Protein AF-A0A7S2IYG1-F1 (afdb_monomer_lite)

Radius of gyration: 15.9 Å; chains: 1; bounding box: 40×25×45 Å

Organism: NCBI:txid327968

Foldseek 3Di:
DVLCCCQPPVLVVLLVQQVVCVVVPNPDGAQAEDALLSVCCQQCVPDDPDQDPQPVVPPPVDDRDDHHDPVSVVSSLVCLLVRSYHYDQFRDPDDVVPDDPVRRVVRNVSVVVSCVSNVNDD

Secondary structure (DSSP, 8-state):
-HHHHIIIIIHHHHHHHHHHHHHTT-SS---EEE-HHHHHHHHT-S-TTS--S---TT-TTSPPP-PPPHHHHHHHHHHHHHTSEEE-SSSSS--GGGS-HHHHHHHHHHHHHHHHHTT---

Sequence (122 aa):
GVDNTYTHRYYPLAAATAEGMRLNGSSEPLKWTTHPWLMERYLHCPCPGTPCLATSLGNTFEDPLRCPSAEEIANFTAAAKRGDIVWNAAPFNIQPENMATELFLAGFDLAREMDKRFDRNQ

Structure (mmCIF, N/CA/C/O backbone):
data_AF-A0A7S2IYG1-F1
#
_entry.id   AF-A0A7S2IYG1-F1
#
loop_
_atom_site.group_PDB
_atom_site.id
_atom_site.type_symbol
_atom_site.label_atom_id
_atom_site.label_alt_id
_atom_site.label_comp_id
_atom_site.label_asym_id
_atom_site.label_entity_id
_atom_site.label_seq_id
_atom_site.pdbx_PDB_ins_code
_atom_site.Cartn_x
_atom_site.Cartn_y
_atom_site.Cartn_z
_atom_site.occupancy
_atom_site.B_iso_or_equiv
_atom_site.auth_seq_id
_atom_site.auth_comp_id
_atom_site.auth_asym_id
_atom_site.auth_atom_id
_atom_site.pdbx_PDB_model_num
ATOM 1 N N . GLY A 1 1 ? 14.238 8.171 -3.409 1.00 77.56 1 GLY A N 1
ATOM 2 C CA . GLY A 1 1 ? 13.157 7.939 -4.380 1.00 77.56 1 GLY A CA 1
ATOM 3 C C . GLY A 1 1 ? 11.783 7.853 -3.746 1.00 77.56 1 GLY A C 1
ATOM 4 O O . GLY A 1 1 ? 11.647 7.838 -2.521 1.00 77.56 1 GLY A O 1
ATOM 5 N N . VAL A 1 2 ? 10.765 7.786 -4.604 1.00 85.00 2 VAL A N 1
ATOM 6 C CA . VAL A 1 2 ? 9.342 7.696 -4.234 1.00 85.00 2 VAL A CA 1
ATOM 7 C C . VAL A 1 2 ? 9.067 6.493 -3.322 1.00 85.00 2 VAL A C 1
ATOM 9 O O . VAL A 1 2 ? 8.416 6.652 -2.292 1.00 85.00 2 VAL A O 1
ATOM 12 N N . ASP A 1 3 ? 9.651 5.329 -3.620 1.00 87.38 3 ASP A N 1
ATOM 13 C CA . ASP A 1 3 ? 9.450 4.098 -2.840 1.00 87.38 3 ASP A CA 1
ATOM 14 C C . ASP A 1 3 ? 9.827 4.254 -1.366 1.00 87.38 3 ASP A C 1
ATOM 16 O O . ASP A 1 3 ? 9.016 3.976 -0.490 1.00 87.38 3 ASP A O 1
ATOM 20 N N . ASN A 1 4 ? 11.030 4.773 -1.085 1.00 89.06 4 ASN A N 1
ATOM 21 C CA . ASN A 1 4 ? 11.507 4.980 0.286 1.00 89.06 4 ASN A CA 1
ATOM 22 C C . ASN A 1 4 ? 10.560 5.889 1.080 1.00 89.06 4 ASN A C 1
ATOM 24 O O . ASN A 1 4 ? 10.384 5.700 2.282 1.00 89.06 4 ASN A O 1
ATOM 28 N N . THR A 1 5 ? 9.938 6.867 0.414 1.00 92.81 5 THR A N 1
ATOM 29 C CA . THR A 1 5 ? 8.997 7.785 1.066 1.00 92.81 5 THR A CA 1
ATOM 30 C C . THR A 1 5 ? 7.714 7.056 1.459 1.00 92.81 5 THR A C 1
ATOM 32 O O . THR A 1 5 ? 7.235 7.213 2.580 1.00 92.81 5 THR A O 1
ATOM 35 N N . TYR A 1 6 ? 7.170 6.212 0.584 1.00 94.19 6 TYR A N 1
ATOM 36 C CA . TYR A 1 6 ? 6.003 5.408 0.939 1.00 94.19 6 TYR A CA 1
ATOM 37 C C . TYR A 1 6 ? 6.315 4.400 2.045 1.00 94.19 6 TYR A C 1
ATOM 39 O O . TYR A 1 6 ? 5.609 4.379 3.054 1.00 94.19 6 TYR A O 1
ATOM 47 N N . THR A 1 7 ? 7.406 3.646 1.889 1.00 92.50 7 THR A N 1
ATOM 48 C CA . THR A 1 7 ? 7.853 2.611 2.828 1.00 92.50 7 THR A CA 1
ATOM 49 C C . THR A 1 7 ? 8.067 3.167 4.232 1.00 92.50 7 THR A C 1
ATOM 51 O O . THR A 1 7 ? 7.482 2.653 5.180 1.00 92.50 7 THR A O 1
ATOM 54 N N . HIS A 1 8 ? 8.871 4.226 4.367 1.00 94.44 8 HIS A N 1
ATOM 55 C CA . HIS A 1 8 ? 9.369 4.671 5.673 1.00 94.44 8 HIS A CA 1
ATOM 56 C C . HIS A 1 8 ? 8.635 5.878 6.252 1.00 94.44 8 HIS A C 1
ATOM 58 O O . HIS A 1 8 ? 8.847 6.227 7.412 1.00 94.44 8 HIS A O 1
ATOM 64 N N . ARG A 1 9 ? 7.796 6.558 5.462 1.00 96.44 9 ARG A N 1
ATOM 65 C CA . ARG A 1 9 ? 7.073 7.747 5.926 1.00 96.44 9 ARG A CA 1
ATOM 66 C C . ARG A 1 9 ? 5.570 7.581 5.824 1.00 96.44 9 ARG A C 1
ATOM 68 O O . ARG A 1 9 ? 4.896 7.726 6.837 1.00 96.44 9 ARG A O 1
ATOM 75 N N . TYR A 1 10 ? 5.028 7.307 4.641 1.00 97.81 10 TYR A N 1
ATOM 76 C CA . TYR A 1 10 ? 3.575 7.375 4.460 1.00 97.81 10 TYR A CA 1
ATOM 77 C C . TYR A 1 10 ? 2.828 6.185 5.056 1.00 97.81 10 TYR A C 1
ATOM 79 O O . TYR A 1 10 ? 1.836 6.411 5.745 1.00 97.81 10 TYR A O 1
ATOM 87 N N . TYR A 1 11 ? 3.309 4.951 4.882 1.00 97.75 11 TYR A N 1
ATOM 88 C CA . TYR A 1 11 ? 2.660 3.795 5.504 1.00 97.75 11 TYR A CA 1
ATOM 89 C C . TYR A 1 11 ? 2.661 3.857 7.042 1.00 97.75 11 TYR A C 1
ATOM 91 O O . TYR A 1 11 ? 1.581 3.714 7.626 1.00 97.75 11 TYR A O 1
ATOM 99 N N . PRO A 1 12 ? 3.792 4.149 7.724 1.00 98.06 12 PRO A N 1
ATOM 100 C CA . PRO A 1 12 ? 3.782 4.306 9.177 1.00 98.06 12 PRO A CA 1
ATOM 101 C C . PRO A 1 12 ? 2.895 5.465 9.637 1.00 98.06 12 PRO A C 1
ATOM 103 O O . PRO A 1 12 ? 2.135 5.320 10.592 1.00 98.06 12 PRO A O 1
ATOM 106 N N . LEU A 1 13 ? 2.946 6.606 8.938 1.00 98.38 13 LEU A N 1
ATOM 107 C CA . LEU A 1 13 ? 2.154 7.781 9.297 1.00 98.38 13 LEU A CA 1
ATOM 108 C C . LEU A 1 13 ? 0.651 7.526 9.162 1.00 98.38 13 LEU A C 1
ATOM 110 O O . LEU A 1 13 ? -0.108 7.947 10.031 1.00 98.38 13 LEU A O 1
ATOM 114 N N . ALA A 1 14 ? 0.214 6.833 8.110 1.00 98.38 14 ALA A N 1
ATOM 115 C CA . ALA A 1 14 ? -1.189 6.476 7.923 1.00 98.38 14 ALA A CA 1
ATOM 116 C C . ALA A 1 14 ? -1.691 5.581 9.066 1.00 98.38 14 ALA A C 1
ATOM 118 O O . ALA A 1 14 ? -2.707 5.892 9.689 1.00 98.38 14 ALA A O 1
ATOM 119 N N . ALA A 1 15 ? -0.936 4.528 9.398 1.00 98.06 15 ALA A N 1
ATOM 120 C CA . ALA A 1 15 ? -1.270 3.622 10.494 1.00 98.06 15 ALA A CA 1
ATOM 121 C C . ALA A 1 15 ? -1.315 4.343 11.854 1.00 98.06 15 ALA A C 1
ATOM 123 O O . ALA A 1 15 ? -2.279 4.187 12.603 1.00 98.06 15 ALA A O 1
ATOM 124 N N . ALA A 1 16 ? -0.308 5.171 12.153 1.00 98.19 16 ALA A N 1
ATOM 125 C CA . ALA A 1 16 ? -0.237 5.934 13.398 1.00 98.19 16 ALA A CA 1
ATOM 126 C C . ALA A 1 16 ? -1.358 6.978 13.506 1.00 98.19 16 ALA A C 1
ATOM 128 O O . ALA A 1 16 ? -1.905 7.191 14.585 1.00 98.19 16 ALA A O 1
ATOM 129 N N . THR A 1 17 ? -1.726 7.612 12.390 1.00 98.44 17 THR A N 1
ATOM 130 C CA . THR A 1 17 ? -2.811 8.601 12.352 1.00 98.44 17 THR A CA 1
ATOM 131 C C . THR A 1 17 ? -4.161 7.938 12.607 1.00 98.44 17 THR A C 1
ATOM 133 O O . THR A 1 17 ? -4.931 8.428 13.431 1.00 98.44 17 THR A O 1
ATOM 136 N N . ALA A 1 18 ? -4.437 6.804 11.954 1.00 98.19 18 ALA A N 1
ATOM 137 C CA . ALA A 1 18 ? -5.650 6.031 12.206 1.00 98.19 18 ALA A CA 1
ATOM 138 C C . ALA A 1 18 ? -5.736 5.590 13.677 1.00 98.19 18 ALA A C 1
ATOM 140 O O . ALA A 1 18 ? -6.776 5.746 14.316 1.00 98.19 18 ALA A O 1
ATOM 141 N N . GLU A 1 19 ? -4.626 5.123 14.251 1.00 97.38 19 GLU A N 1
ATOM 142 C CA . GLU A 1 19 ? -4.582 4.735 15.660 1.00 97.38 19 GLU A CA 1
ATOM 143 C C . GLU A 1 19 ? -4.790 5.917 16.613 1.00 97.38 19 GLU A C 1
ATOM 145 O O . GLU A 1 19 ? -5.616 5.842 17.520 1.00 97.38 19 GLU A O 1
ATOM 150 N N . GLY A 1 20 ? -4.126 7.047 16.369 1.00 98.06 20 GLY A N 1
ATOM 151 C CA . GLY A 1 20 ? -4.330 8.264 17.153 1.00 98.06 20 GLY A CA 1
ATOM 152 C C . GLY A 1 20 ? -5.786 8.739 17.124 1.00 98.06 20 GLY A C 1
ATOM 153 O O . GLY A 1 20 ? -6.325 9.146 18.151 1.00 98.06 20 GLY A O 1
ATOM 154 N N . MET A 1 21 ? -6.461 8.628 15.976 1.00 98.12 21 MET A N 1
ATOM 155 C CA . MET A 1 21 ? -7.888 8.946 15.869 1.00 98.12 21 MET A CA 1
ATOM 156 C C . MET A 1 21 ? -8.761 8.001 16.703 1.00 98.12 21 MET A C 1
ATOM 158 O O . MET A 1 21 ? -9.688 8.481 17.355 1.00 98.12 21 MET A O 1
ATOM 162 N N . ARG A 1 22 ? -8.462 6.693 16.736 1.00 95.88 22 ARG A N 1
ATOM 163 C CA . ARG A 1 22 ? -9.177 5.740 17.609 1.00 95.88 22 ARG A CA 1
ATOM 164 C C . ARG A 1 22 ? -9.002 6.068 19.081 1.00 95.88 22 ARG A C 1
ATOM 166 O O . ARG A 1 22 ? -9.985 6.104 19.813 1.00 95.88 22 ARG A O 1
ATOM 173 N N . LEU A 1 23 ? -7.762 6.308 19.505 1.00 96.94 23 LEU A N 1
ATOM 174 C CA . LEU A 1 23 ? -7.440 6.606 20.901 1.00 96.94 23 LEU A CA 1
ATOM 175 C C . LEU A 1 23 ? -8.102 7.907 21.373 1.00 96.94 23 LEU A C 1
ATOM 177 O O . LEU A 1 23 ? -8.478 8.018 22.535 1.00 96.94 23 LEU A O 1
ATOM 181 N N . ASN A 1 24 ? -8.325 8.849 20.455 1.00 97.38 24 ASN A N 1
ATOM 182 C CA . ASN A 1 24 ? -9.060 10.087 20.710 1.00 97.38 24 ASN A CA 1
ATOM 183 C C . ASN A 1 24 ? -10.592 9.939 20.592 1.00 97.38 24 ASN A C 1
ATOM 185 O O . ASN A 1 24 ? -11.307 10.939 20.632 1.00 97.38 24 ASN A O 1
ATOM 189 N N . GLY A 1 25 ? -11.108 8.715 20.445 1.00 96.31 25 GLY A N 1
ATOM 190 C CA . GLY A 1 25 ? -12.542 8.426 20.435 1.00 96.31 25 GLY A CA 1
ATOM 191 C C . GLY A 1 25 ? -13.250 8.681 19.101 1.00 96.31 25 GLY A C 1
ATOM 192 O O . GLY A 1 25 ? -14.478 8.749 19.084 1.00 96.31 25 GLY A O 1
ATOM 193 N N . SER A 1 26 ? -12.522 8.822 17.986 1.00 95.00 26 SER A N 1
ATOM 194 C CA . SER A 1 26 ? -13.158 8.942 16.669 1.00 95.00 26 SER A CA 1
ATOM 195 C C . SER A 1 26 ? -13.872 7.643 16.291 1.00 95.00 26 SER A C 1
ATOM 197 O O . SER A 1 26 ? -13.267 6.569 16.292 1.00 95.00 26 SER A O 1
ATOM 199 N N . SER A 1 27 ? -15.143 7.748 15.900 1.00 93.12 27 SER A N 1
ATOM 200 C CA . SER A 1 27 ? -15.917 6.635 15.335 1.00 93.12 27 SER A CA 1
ATOM 201 C C . SER A 1 27 ? -15.502 6.285 13.904 1.00 93.12 27 SER A C 1
ATOM 203 O O . SER A 1 27 ? -15.815 5.200 13.422 1.00 93.12 27 SER A O 1
ATOM 205 N N . GLU A 1 28 ? -14.783 7.186 13.230 1.00 93.75 28 GLU A N 1
ATOM 206 C CA . GLU A 1 28 ? -14.290 7.010 11.865 1.00 93.75 28 GLU A CA 1
ATOM 207 C C . GLU A 1 28 ? -12.802 7.382 11.794 1.00 93.75 28 GLU A C 1
ATOM 209 O O . GLU A 1 28 ? -12.440 8.517 11.473 1.00 93.75 28 GLU A O 1
ATOM 214 N N . PRO A 1 29 ? -11.904 6.450 12.156 1.00 96.06 29 PRO A N 1
ATOM 215 C CA . PRO A 1 29 ? -10.469 6.626 11.969 1.00 96.06 29 PRO A CA 1
ATOM 216 C C . PRO A 1 29 ? -10.093 6.789 10.493 1.00 96.06 29 PRO A C 1
ATOM 218 O O . PRO A 1 29 ? -10.828 6.359 9.599 1.00 96.06 29 PRO A O 1
ATOM 221 N N . LEU A 1 30 ? -8.919 7.374 10.240 1.00 97.44 30 LEU A N 1
ATOM 222 C CA . LEU A 1 30 ? -8.376 7.541 8.893 1.00 97.44 30 LEU A CA 1
ATOM 223 C C . LEU A 1 30 ? -8.375 6.210 8.129 1.00 97.44 30 LEU A C 1
ATOM 225 O O . LEU A 1 30 ? -7.762 5.237 8.559 1.00 97.44 30 LEU A O 1
ATOM 229 N N . LYS A 1 31 ? -8.987 6.225 6.943 1.00 97.31 31 LYS A N 1
ATOM 230 C CA . LYS A 1 31 ? -8.819 5.196 5.916 1.00 97.31 31 LYS A CA 1
ATOM 231 C C . LYS A 1 31 ? -7.974 5.776 4.799 1.00 97.31 31 LYS A C 1
ATOM 233 O O . LYS A 1 31 ? -8.422 6.652 4.061 1.00 97.31 31 LYS A O 1
ATOM 238 N N . TRP A 1 32 ? -6.739 5.318 4.692 1.00 97.69 32 TRP A N 1
ATOM 239 C CA . TRP A 1 32 ? -5.796 5.814 3.707 1.00 97.69 32 TRP A CA 1
ATOM 240 C C . TRP A 1 32 ? -5.692 4.831 2.540 1.00 97.69 32 TRP A C 1
ATOM 242 O O . TRP A 1 32 ? -5.449 3.641 2.732 1.00 97.69 32 TRP A O 1
ATOM 252 N N . THR A 1 33 ? -5.922 5.333 1.324 1.00 96.50 33 THR A N 1
ATOM 253 C CA . THR A 1 33 ? -5.948 4.509 0.110 1.00 96.50 33 THR A CA 1
ATOM 254 C C . THR A 1 33 ? -4.594 4.536 -0.590 1.00 96.50 33 THR A C 1
ATOM 256 O O . THR A 1 33 ? -4.079 5.608 -0.900 1.00 96.50 33 THR A O 1
ATOM 259 N N . THR A 1 34 ? -4.049 3.356 -0.877 1.00 95.94 34 THR A N 1
ATOM 260 C CA . THR A 1 34 ? -2.842 3.153 -1.687 1.00 95.94 34 THR A CA 1
ATOM 261 C C . THR A 1 34 ? -3.153 2.385 -2.974 1.00 95.94 34 THR A C 1
ATOM 263 O O . THR A 1 34 ? -4.302 2.069 -3.281 1.00 95.94 34 THR A O 1
ATOM 266 N N . HIS A 1 35 ? -2.117 2.087 -3.743 1.00 95.19 35 HIS A N 1
ATOM 267 C CA . HIS A 1 35 ? -2.178 1.283 -4.953 1.00 95.19 35 HIS A CA 1
ATOM 268 C C . HIS A 1 35 ? -1.563 -0.100 -4.702 1.00 95.19 35 HIS A C 1
ATOM 270 O O . HIS A 1 35 ? -0.502 -0.177 -4.072 1.00 95.19 35 HIS A O 1
ATOM 276 N N . PRO A 1 36 ? -2.166 -1.193 -5.201 1.00 94.88 36 PRO A N 1
ATOM 277 C CA . PRO A 1 36 ? -1.684 -2.535 -4.899 1.00 94.88 36 PRO A CA 1
ATOM 278 C C . PRO A 1 36 ? -0.308 -2.823 -5.519 1.00 94.88 36 PRO A C 1
ATOM 280 O O . PRO A 1 36 ? 0.438 -3.599 -4.937 1.00 94.88 36 PRO A O 1
ATOM 283 N N . TRP A 1 37 ? 0.123 -2.135 -6.594 1.00 92.94 37 TRP A N 1
ATOM 284 C CA . TRP A 1 37 ? 1.516 -2.264 -7.078 1.00 92.94 37 TRP A CA 1
ATOM 285 C C . TRP A 1 37 ? 2.543 -1.816 -6.031 1.00 92.94 37 TRP A C 1
ATOM 287 O O . TRP A 1 37 ? 3.622 -2.395 -5.912 1.00 92.94 37 TRP A O 1
ATOM 297 N N . LEU A 1 38 ? 2.217 -0.772 -5.267 1.00 93.75 38 LEU A N 1
ATOM 298 C CA . LEU A 1 38 ? 3.110 -0.216 -4.262 1.00 93.75 38 LEU A CA 1
ATOM 299 C C . LEU A 1 38 ? 3.103 -1.082 -3.000 1.00 93.75 38 LEU A C 1
ATOM 301 O O . LEU A 1 38 ? 4.127 -1.208 -2.331 1.00 93.75 38 LEU A O 1
ATOM 305 N N . MET A 1 39 ? 1.962 -1.698 -2.682 1.00 95.25 39 MET A N 1
ATOM 306 C CA . MET A 1 39 ? 1.880 -2.715 -1.633 1.00 95.25 39 MET A CA 1
ATOM 307 C C . MET A 1 39 ? 2.713 -3.939 -2.004 1.00 95.25 39 MET A C 1
ATOM 309 O O . MET A 1 39 ? 3.535 -4.375 -1.209 1.00 95.25 39 MET A O 1
ATOM 313 N N . GLU A 1 40 ? 2.564 -4.442 -3.227 1.00 92.62 40 GLU A N 1
ATOM 314 C CA . GLU A 1 40 ? 3.318 -5.587 -3.731 1.00 92.62 40 GLU A CA 1
ATOM 315 C C . GLU A 1 40 ? 4.829 -5.328 -3.668 1.00 92.62 40 GLU A C 1
ATOM 317 O O . GLU A 1 40 ? 5.582 -6.116 -3.096 1.00 92.62 40 GLU A O 1
ATOM 322 N N . ARG A 1 41 ? 5.272 -4.157 -4.146 1.00 89.69 41 ARG A N 1
ATOM 323 C CA . ARG A 1 41 ? 6.676 -3.724 -4.065 1.00 89.69 41 ARG A CA 1
ATOM 324 C C . ARG A 1 41 ? 7.192 -3.638 -2.626 1.00 89.69 41 ARG A C 1
ATOM 326 O O . ARG A 1 41 ? 8.344 -3.980 -2.369 1.00 89.69 41 ARG A O 1
ATOM 333 N N . TYR A 1 42 ? 6.360 -3.168 -1.700 1.00 92.81 42 TYR A N 1
ATOM 334 C CA . TYR A 1 42 ? 6.699 -3.068 -0.283 1.00 92.81 42 TYR A CA 1
ATOM 335 C C . TYR A 1 42 ? 6.833 -4.451 0.372 1.00 92.81 42 TYR A C 1
ATOM 337 O O . TYR A 1 42 ? 7.793 -4.704 1.098 1.00 92.81 42 TYR A O 1
ATOM 345 N N . LEU A 1 43 ? 5.894 -5.357 0.090 1.00 93.25 43 LEU A N 1
ATOM 346 C CA . LEU A 1 43 ? 5.810 -6.682 0.706 1.00 93.25 43 LEU A CA 1
ATOM 347 C C . LEU A 1 43 ? 6.821 -7.680 0.125 1.00 93.25 43 LEU A C 1
ATOM 349 O O . LEU A 1 43 ? 7.278 -8.563 0.849 1.00 93.25 43 LEU A O 1
ATOM 353 N N . HIS A 1 44 ? 7.181 -7.532 -1.150 1.00 89.38 44 HIS A N 1
ATOM 354 C CA . HIS A 1 44 ? 8.145 -8.376 -1.861 1.00 89.38 44 HIS A CA 1
ATOM 355 C C . HIS A 1 44 ? 9.400 -7.590 -2.253 1.00 89.38 44 HIS A C 1
ATOM 357 O O . HIS A 1 44 ? 9.916 -7.721 -3.364 1.00 89.38 44 HIS A O 1
ATOM 363 N N . CYS A 1 45 ? 9.897 -6.751 -1.338 1.00 86.06 45 CYS A N 1
ATOM 364 C CA . CYS A 1 45 ? 11.091 -5.953 -1.590 1.00 86.06 45 CYS A CA 1
ATOM 365 C C . CYS A 1 45 ? 12.265 -6.858 -2.027 1.00 86.06 45 CYS A C 1
ATOM 367 O O . CYS A 1 45 ? 12.594 -7.810 -1.315 1.00 86.06 45 CYS A O 1
ATOM 369 N N . PRO A 1 46 ? 12.918 -6.586 -3.173 1.00 78.56 46 PRO A N 1
ATOM 370 C CA . PRO A 1 46 ? 13.762 -7.568 -3.861 1.00 78.56 46 PRO A CA 1
ATOM 371 C C . PRO A 1 46 ? 15.103 -7.883 -3.176 1.00 78.56 46 PRO A C 1
ATOM 373 O O . PRO A 1 46 ? 15.877 -8.677 -3.708 1.00 78.56 46 PRO A O 1
ATOM 376 N N . CYS A 1 47 ? 15.424 -7.261 -2.035 1.00 71.75 47 CYS A N 1
ATOM 377 C CA . CYS A 1 47 ? 16.741 -7.395 -1.398 1.00 71.75 47 CYS A CA 1
ATOM 378 C C . CYS A 1 47 ? 16.647 -7.373 0.140 1.00 71.75 47 CYS A C 1
ATOM 380 O O . CYS A 1 47 ? 17.092 -6.428 0.798 1.00 71.75 47 CYS A O 1
ATOM 382 N N . PRO A 1 48 ? 16.057 -8.411 0.755 1.00 64.62 48 PRO A N 1
ATOM 383 C CA . PRO A 1 48 ? 16.082 -8.542 2.203 1.00 64.62 48 PRO A CA 1
ATOM 384 C C . PRO A 1 48 ? 17.523 -8.806 2.668 1.00 64.62 48 PRO A C 1
ATOM 386 O O . PRO A 1 48 ? 18.119 -9.829 2.341 1.00 64.62 48 PRO A O 1
ATOM 389 N N . GLY A 1 49 ? 18.100 -7.877 3.434 1.00 59.97 49 GLY A N 1
ATOM 390 C CA . GLY A 1 49 ? 19.409 -8.070 4.073 1.00 59.97 49 GLY A CA 1
ATOM 391 C C . GLY A 1 49 ? 20.635 -7.964 3.155 1.00 59.97 49 GLY A C 1
ATOM 392 O O . GLY A 1 49 ? 21.740 -8.258 3.607 1.00 59.97 49 GLY A O 1
ATOM 393 N N . THR A 1 50 ? 20.484 -7.522 1.902 1.00 57.09 50 THR A N 1
ATOM 394 C CA . THR A 1 50 ? 21.601 -7.255 0.975 1.00 57.09 50 THR A CA 1
ATOM 395 C C . THR A 1 50 ? 21.457 -5.880 0.308 1.00 57.09 50 THR A C 1
ATOM 397 O O . THR A 1 50 ? 20.335 -5.407 0.121 1.00 57.09 50 THR A O 1
ATOM 400 N N . PRO A 1 51 ? 22.565 -5.200 -0.058 1.00 55.44 51 PRO A N 1
ATOM 401 C CA . PRO A 1 51 ? 22.498 -3.953 -0.817 1.00 55.44 51 PRO A CA 1
ATOM 402 C C . PRO A 1 51 ? 21.786 -4.191 -2.151 1.00 55.44 51 PRO A C 1
ATOM 404 O O . PRO A 1 51 ? 22.204 -5.034 -2.945 1.00 55.44 51 PRO A O 1
ATOM 407 N N . CYS A 1 52 ? 20.689 -3.471 -2.381 1.00 63.81 52 CYS A N 1
ATOM 408 C CA . CYS A 1 52 ? 19.833 -3.710 -3.532 1.00 63.81 52 CYS A CA 1
ATOM 409 C C . CYS A 1 52 ? 20.528 -3.469 -4.878 1.00 63.81 52 CYS A C 1
ATOM 411 O O . CYS A 1 52 ? 21.181 -2.446 -5.069 1.00 63.81 52 CYS A O 1
ATOM 413 N N . LEU A 1 53 ? 20.263 -4.347 -5.859 1.00 51.97 53 LEU A N 1
ATOM 414 C CA . LEU A 1 53 ? 20.570 -4.096 -7.278 1.00 51.97 53 LEU A CA 1
ATOM 415 C C . LEU A 1 53 ? 19.767 -2.921 -7.852 1.00 51.97 53 LEU A C 1
ATOM 417 O O . LEU A 1 53 ? 20.201 -2.315 -8.831 1.00 51.97 53 LEU A O 1
ATOM 421 N N . ALA A 1 54 ? 18.663 -2.536 -7.197 1.00 58.50 54 ALA A N 1
ATOM 422 C CA . ALA A 1 54 ? 18.039 -1.218 -7.328 1.00 58.50 54 ALA A CA 1
ATOM 423 C C . ALA A 1 54 ? 18.941 -0.126 -6.711 1.00 58.50 54 ALA A C 1
ATOM 425 O O . ALA A 1 54 ? 18.547 0.656 -5.847 1.00 58.50 54 ALA A O 1
ATOM 426 N N . THR A 1 55 ? 20.198 -0.110 -7.145 1.00 56.91 55 THR A N 1
ATOM 427 C CA . THR A 1 55 ? 21.038 1.075 -7.109 1.00 56.91 55 THR A CA 1
ATOM 428 C C . THR A 1 55 ? 20.348 2.123 -7.968 1.00 56.91 55 THR A C 1
ATOM 430 O O . THR A 1 55 ? 19.654 1.789 -8.930 1.00 56.91 55 THR A O 1
ATOM 433 N N . SER A 1 56 ? 20.518 3.398 -7.645 1.00 61.56 56 SER A N 1
ATOM 434 C CA . SER A 1 56 ? 19.861 4.498 -8.352 1.00 61.56 56 SER A CA 1
ATOM 435 C C . SER A 1 56 ? 20.324 4.652 -9.821 1.00 61.56 56 SER A C 1
ATOM 437 O O . SER A 1 56 ? 20.117 5.693 -10.430 1.00 61.56 56 SER A O 1
ATOM 439 N N . LEU A 1 57 ? 20.984 3.639 -10.404 1.00 67.06 57 LEU A N 1
ATOM 440 C CA . LEU A 1 57 ? 21.685 3.678 -11.688 1.00 67.06 57 LEU A CA 1
ATOM 441 C C . LEU A 1 57 ? 22.670 4.859 -11.761 1.00 67.06 57 LEU A C 1
ATOM 443 O O . LEU A 1 57 ? 22.878 5.446 -12.818 1.00 67.06 57 LEU A O 1
ATOM 447 N N . GLY A 1 58 ? 23.257 5.230 -10.616 1.00 67.12 58 GLY A N 1
ATOM 448 C CA . GLY A 1 58 ? 24.132 6.398 -10.487 1.00 67.12 58 GLY A CA 1
ATOM 449 C C . GLY A 1 58 ? 23.397 7.734 -10.319 1.00 67.12 58 GLY A C 1
ATOM 450 O O . GLY A 1 58 ? 24.041 8.779 -10.336 1.00 67.12 58 GLY A O 1
ATOM 451 N N . ASN A 1 59 ? 22.074 7.736 -10.134 1.00 73.12 59 ASN A N 1
ATOM 452 C CA . ASN A 1 59 ? 21.311 8.934 -9.802 1.00 73.12 59 ASN A CA 1
ATOM 453 C C . ASN A 1 59 ? 21.659 9.419 -8.383 1.00 73.12 59 ASN A C 1
ATOM 455 O O . ASN A 1 59 ? 21.240 8.840 -7.381 1.00 73.12 59 ASN A O 1
ATOM 459 N N . THR A 1 60 ? 22.408 10.515 -8.297 1.00 78.94 60 THR A N 1
ATOM 460 C CA . THR A 1 60 ? 22.832 11.136 -7.033 1.00 78.94 60 THR A CA 1
ATOM 461 C C . THR A 1 60 ? 21.719 11.898 -6.317 1.00 78.94 60 THR A C 1
ATOM 463 O O . THR A 1 60 ? 21.906 12.309 -5.176 1.00 78.94 60 THR A O 1
ATOM 466 N N . PHE A 1 61 ? 20.577 12.123 -6.971 1.00 78.56 61 PHE A N 1
ATOM 467 C CA . PHE A 1 61 ? 19.423 12.810 -6.388 1.00 78.56 61 PHE A CA 1
ATOM 468 C C . PHE A 1 61 ? 18.478 11.858 -5.649 1.00 78.56 61 PHE A C 1
ATOM 470 O O . PHE A 1 61 ? 17.536 12.316 -5.003 1.00 78.56 61 PHE A O 1
ATOM 477 N N . GLU A 1 62 ? 18.704 10.544 -5.734 1.00 74.38 62 GLU A N 1
ATOM 478 C CA . GLU A 1 62 ? 17.872 9.561 -5.057 1.00 74.38 62 GLU A CA 1
ATOM 479 C C . GLU A 1 62 ? 18.682 8.560 -4.244 1.00 74.38 62 GLU A C 1
ATOM 481 O O . GLU A 1 62 ? 19.527 7.835 -4.770 1.00 74.38 62 GLU A O 1
ATOM 486 N N . ASP A 1 63 ? 18.326 8.459 -2.962 1.00 78.56 63 ASP A N 1
ATOM 487 C CA . ASP A 1 63 ? 18.802 7.378 -2.109 1.00 78.56 63 ASP A CA 1
ATOM 488 C C . ASP A 1 63 ? 18.432 6.012 -2.707 1.00 78.56 63 ASP A C 1
ATOM 490 O O . ASP A 1 63 ? 17.295 5.848 -3.181 1.00 78.56 63 ASP A O 1
ATOM 494 N N . PRO A 1 64 ? 19.335 5.016 -2.623 1.00 79.19 64 PRO A N 1
ATOM 495 C CA . PRO A 1 64 ? 19.036 3.635 -2.979 1.00 79.19 64 PRO A CA 1
ATOM 496 C C . PRO A 1 64 ? 17.778 3.118 -2.276 1.00 79.19 64 PRO A C 1
ATOM 498 O O . PRO A 1 64 ? 17.448 3.550 -1.164 1.00 79.19 64 PRO A O 1
ATOM 501 N N . LEU A 1 65 ? 17.089 2.166 -2.909 1.00 82.00 65 LEU A N 1
ATOM 502 C CA . LEU A 1 65 ? 15.922 1.527 -2.305 1.00 82.00 65 LEU A CA 1
ATOM 503 C C . LEU A 1 65 ? 16.308 0.894 -0.963 1.00 82.00 65 LEU A C 1
ATOM 505 O O . LEU A 1 65 ? 17.241 0.095 -0.877 1.00 82.00 65 LEU A O 1
ATOM 509 N N . ARG A 1 66 ? 15.552 1.238 0.075 1.00 86.12 66 ARG A N 1
ATOM 510 C CA . ARG A 1 66 ? 15.651 0.661 1.409 1.00 86.12 66 ARG A CA 1
ATOM 511 C C . ARG A 1 66 ? 14.413 -0.191 1.658 1.00 86.12 66 ARG A C 1
ATOM 513 O O . ARG A 1 66 ? 13.292 0.311 1.637 1.00 86.12 66 ARG A O 1
ATOM 520 N N . CYS A 1 67 ? 14.619 -1.488 1.865 1.00 88.12 67 CYS A N 1
ATOM 521 C CA . CYS A 1 67 ? 13.522 -2.393 2.186 1.00 88.12 67 CYS A CA 1
ATOM 522 C C . CYS A 1 67 ? 12.948 -2.102 3.582 1.00 88.12 67 CYS A C 1
ATOM 524 O O . CYS A 1 67 ? 13.695 -1.669 4.467 1.00 88.12 67 CYS A O 1
ATOM 526 N N . PRO A 1 68 ? 11.644 -2.353 3.797 1.00 92.31 68 PRO A N 1
ATOM 527 C CA . PRO A 1 68 ? 11.053 -2.236 5.120 1.00 92.31 68 PRO A CA 1
ATOM 528 C C . PRO A 1 68 ? 11.660 -3.249 6.090 1.00 92.31 68 PRO A C 1
ATOM 530 O O . PRO A 1 68 ? 12.001 -4.377 5.727 1.00 92.31 68 PRO A O 1
ATOM 533 N N . SER A 1 69 ? 11.763 -2.841 7.346 1.00 92.69 69 SER A N 1
ATOM 534 C CA . SER A 1 69 ? 12.061 -3.726 8.466 1.00 92.69 69 SER A CA 1
ATOM 535 C C . SER A 1 69 ? 10.901 -4.688 8.747 1.00 92.69 69 SER A C 1
ATOM 537 O O . SER A 1 69 ? 9.758 -4.463 8.345 1.00 92.69 69 SER A O 1
ATOM 539 N N . ALA A 1 70 ? 11.178 -5.758 9.497 1.00 93.12 70 ALA A N 1
ATOM 540 C CA . ALA A 1 70 ? 10.143 -6.696 9.932 1.00 93.12 70 ALA A CA 1
ATOM 541 C C . ALA A 1 70 ? 9.042 -6.012 10.767 1.00 93.12 70 ALA A C 1
ATOM 543 O O . ALA A 1 70 ? 7.871 -6.366 10.647 1.00 93.12 70 ALA A O 1
ATOM 544 N N . GLU A 1 71 ? 9.408 -5.011 11.574 1.00 95.62 71 GLU A N 1
ATOM 545 C CA . GLU A 1 71 ? 8.460 -4.213 12.356 1.00 95.62 7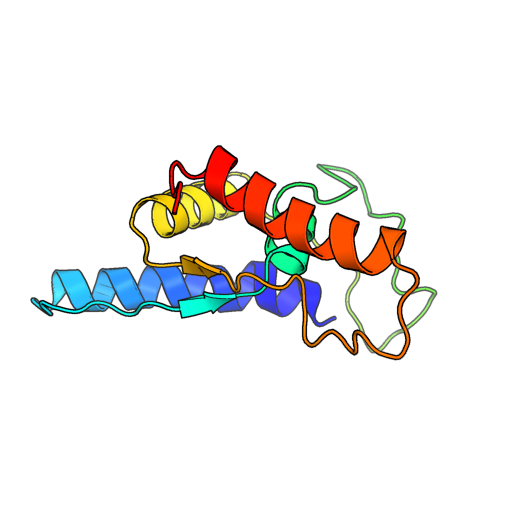1 GLU A CA 1
ATOM 546 C C . GLU A 1 71 ? 7.556 -3.370 11.452 1.00 95.62 71 GLU A C 1
ATOM 548 O O . GLU A 1 71 ? 6.338 -3.371 11.623 1.00 95.62 71 GLU A O 1
ATOM 553 N N . GLU A 1 72 ? 8.125 -2.699 10.447 1.00 96.31 72 GLU A N 1
ATOM 554 C CA . GLU A 1 72 ? 7.341 -1.943 9.470 1.00 96.31 72 GLU A CA 1
ATOM 555 C C . GLU A 1 72 ? 6.351 -2.863 8.740 1.00 96.31 72 GLU A C 1
ATOM 557 O O . GLU A 1 72 ? 5.166 -2.532 8.662 1.00 96.31 72 GLU A O 1
ATOM 562 N N . ILE A 1 73 ? 6.793 -4.047 8.291 1.00 96.69 73 ILE A N 1
ATOM 563 C CA . ILE A 1 73 ? 5.920 -5.032 7.628 1.00 96.69 73 ILE A CA 1
ATOM 564 C C . ILE A 1 73 ? 4.789 -5.482 8.560 1.00 96.69 73 ILE A C 1
ATOM 566 O O . ILE A 1 73 ? 3.639 -5.596 8.123 1.00 96.69 73 ILE A O 1
ATOM 570 N N . ALA A 1 74 ? 5.089 -5.737 9.836 1.00 97.12 74 ALA A N 1
ATOM 571 C CA . ALA A 1 74 ? 4.091 -6.134 10.824 1.00 97.12 74 ALA A CA 1
ATOM 572 C C . ALA A 1 74 ? 3.061 -5.018 11.068 1.00 97.12 74 ALA A C 1
ATOM 574 O O . ALA A 1 74 ? 1.854 -5.277 11.033 1.00 97.12 74 ALA A O 1
ATOM 575 N N . ASN A 1 75 ? 3.520 -3.774 11.231 1.00 97.81 75 ASN A N 1
ATOM 576 C CA . ASN A 1 75 ? 2.664 -2.604 11.425 1.00 97.81 75 ASN A CA 1
ATOM 577 C C . ASN A 1 75 ? 1.759 -2.355 10.215 1.00 97.81 75 ASN A C 1
ATOM 579 O O . ASN A 1 75 ? 0.549 -2.174 10.374 1.00 97.81 75 ASN A O 1
ATOM 583 N N . PHE A 1 76 ? 2.321 -2.414 9.006 1.00 98.00 76 PHE A N 1
ATOM 584 C CA . PHE A 1 76 ? 1.566 -2.309 7.760 1.00 98.00 76 PHE A CA 1
ATOM 585 C C . PHE A 1 76 ? 0.511 -3.415 7.651 1.00 98.00 76 PHE A C 1
ATOM 587 O O . PHE A 1 76 ? -0.655 -3.136 7.384 1.00 98.00 76 PHE A O 1
ATOM 594 N N . THR A 1 77 ? 0.898 -4.665 7.920 1.00 97.69 77 THR A N 1
ATOM 595 C CA . THR A 1 77 ? -0.005 -5.825 7.861 1.00 97.69 77 THR A CA 1
ATOM 596 C C . THR A 1 77 ? -1.174 -5.673 8.830 1.00 97.69 77 THR A C 1
ATOM 598 O O . THR A 1 77 ? -2.320 -5.926 8.462 1.00 97.69 77 THR A O 1
ATOM 601 N N . ALA A 1 78 ? -0.912 -5.227 10.061 1.00 97.38 78 ALA A N 1
ATOM 602 C CA . ALA A 1 78 ? -1.956 -4.991 11.049 1.00 97.38 78 ALA A CA 1
ATOM 603 C C . ALA A 1 78 ? -2.901 -3.853 10.625 1.00 97.38 78 ALA A C 1
ATOM 605 O O . ALA A 1 78 ? -4.119 -3.991 10.736 1.00 97.38 78 ALA A O 1
ATOM 606 N N . ALA A 1 79 ? -2.356 -2.753 10.098 1.00 97.62 79 ALA A N 1
ATOM 607 C CA . ALA A 1 79 ? -3.138 -1.627 9.592 1.00 97.62 79 ALA A CA 1
ATOM 608 C C . ALA A 1 79 ? -4.015 -2.018 8.387 1.00 97.62 79 ALA A C 1
ATOM 610 O O . ALA A 1 79 ? -5.196 -1.669 8.352 1.00 97.62 79 ALA A O 1
ATOM 611 N N . ALA A 1 80 ? -3.481 -2.797 7.443 1.00 97.31 80 ALA A N 1
ATOM 612 C CA . ALA A 1 80 ? -4.227 -3.310 6.295 1.00 97.31 80 ALA A CA 1
ATOM 613 C C . ALA A 1 80 ? -5.385 -4.227 6.725 1.00 97.31 80 ALA A C 1
ATOM 615 O O . ALA A 1 80 ? -6.522 -4.030 6.295 1.00 97.31 80 ALA A O 1
ATOM 616 N N . LYS A 1 81 ? -5.138 -5.162 7.656 1.00 96.31 81 LYS A N 1
ATOM 617 C CA . LYS A 1 81 ? -6.178 -6.058 8.201 1.00 96.31 81 LYS A CA 1
ATOM 618 C C . LYS A 1 81 ? -7.294 -5.315 8.935 1.00 96.31 81 LYS A C 1
ATOM 620 O O . LYS A 1 81 ? -8.454 -5.697 8.836 1.00 96.31 81 LYS A O 1
ATOM 625 N N . ARG A 1 82 ? -6.966 -4.238 9.657 1.00 95.25 82 ARG A N 1
ATOM 626 C CA . ARG A 1 82 ? -7.974 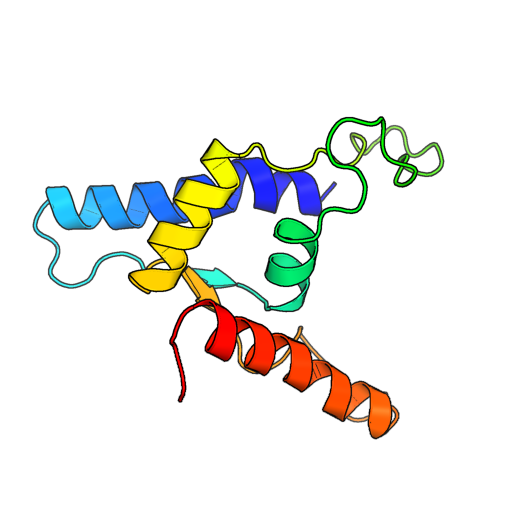-3.381 10.309 1.00 95.25 82 ARG A CA 1
ATOM 627 C C . ARG A 1 82 ? -8.753 -2.503 9.327 1.00 95.25 82 ARG A C 1
ATOM 629 O O . ARG A 1 82 ? -9.789 -1.960 9.702 1.00 95.25 82 ARG A O 1
ATOM 636 N N . GLY A 1 83 ? -8.263 -2.342 8.099 1.00 95.62 83 GLY A N 1
ATOM 637 C CA . GLY A 1 83 ? -8.830 -1.433 7.107 1.00 95.62 83 GLY A CA 1
ATOM 638 C C . GLY A 1 83 ? -8.407 0.030 7.266 1.00 95.62 83 GLY A C 1
ATOM 639 O O . GLY A 1 83 ? -9.081 0.897 6.716 1.00 95.62 83 GLY A O 1
ATOM 640 N N . ASP A 1 84 ? -7.312 0.299 7.987 1.00 97.25 84 ASP A N 1
ATOM 641 C CA . ASP A 1 84 ? -6.672 1.627 8.058 1.00 97.25 84 ASP A CA 1
ATOM 642 C C . ASP A 1 84 ? -5.975 1.970 6.750 1.00 97.25 84 ASP A C 1
ATOM 644 O O . ASP A 1 84 ? -6.013 3.102 6.272 1.00 97.25 84 ASP A O 1
ATOM 648 N N . ILE A 1 85 ? -5.336 0.956 6.174 1.00 97.81 85 ILE A N 1
ATOM 649 C CA . ILE A 1 85 ? -4.748 1.007 4.848 1.00 97.81 85 ILE A CA 1
ATOM 650 C C . ILE A 1 85 ? -5.644 0.169 3.947 1.00 97.81 85 ILE A C 1
ATOM 652 O O . ILE A 1 85 ? -5.847 -1.021 4.179 1.00 97.81 85 ILE A O 1
ATOM 656 N N . VAL A 1 86 ? -6.198 0.814 2.931 1.00 96.81 86 VAL A N 1
ATOM 657 C CA . VAL A 1 86 ? -7.016 0.191 1.889 1.00 96.81 86 VAL A CA 1
ATOM 658 C C . VAL A 1 86 ? -6.358 0.430 0.537 1.00 96.81 86 VAL A C 1
ATOM 660 O O . VAL A 1 86 ? -5.455 1.260 0.422 1.00 96.81 86 VAL A O 1
ATOM 663 N N . TRP A 1 87 ? -6.775 -0.288 -0.497 1.00 96.44 87 TRP A N 1
ATOM 664 C CA . TRP A 1 87 ? -6.176 -0.175 -1.824 1.00 96.44 87 TRP A CA 1
ATOM 665 C C . TRP A 1 87 ? -7.210 0.024 -2.916 1.00 96.44 87 TRP A C 1
ATOM 667 O O . TRP A 1 87 ? -8.379 -0.333 -2.779 1.00 96.44 87 TRP A O 1
ATOM 677 N N . ASN A 1 88 ? -6.752 0.640 -4.001 1.00 95.12 88 ASN A N 1
ATOM 678 C CA . ASN A 1 88 ? -7.520 0.776 -5.223 1.00 95.12 88 ASN A CA 1
ATOM 679 C C . ASN A 1 88 ? -7.725 -0.597 -5.893 1.00 95.12 88 ASN A C 1
ATOM 681 O O . ASN A 1 88 ? -6.859 -1.469 -5.813 1.00 95.12 88 ASN A O 1
ATOM 685 N N . ALA A 1 89 ? -8.858 -0.769 -6.576 1.00 91.44 89 ALA A N 1
ATOM 686 C CA . ALA A 1 89 ? -9.155 -1.976 -7.347 1.00 91.44 89 ALA A CA 1
ATOM 687 C C . ALA A 1 89 ? -8.301 -2.087 -8.625 1.00 91.44 89 ALA A C 1
ATOM 689 O O . ALA A 1 89 ? -8.036 -3.187 -9.099 1.00 91.44 89 ALA A O 1
ATOM 690 N N . ALA A 1 90 ? -7.865 -0.957 -9.184 1.00 90.75 90 ALA A N 1
ATOM 691 C CA . ALA A 1 90 ? -6.900 -0.903 -10.272 1.00 90.75 90 ALA A CA 1
ATOM 692 C C . ALA A 1 90 ? -5.470 -0.827 -9.712 1.00 90.75 90 ALA A C 1
ATOM 694 O O . ALA A 1 90 ? -5.252 -0.261 -8.634 1.00 90.75 90 ALA A O 1
ATOM 695 N N . PRO A 1 91 ? -4.463 -1.336 -10.445 1.00 89.12 91 PRO A N 1
ATOM 696 C CA . PRO A 1 91 ? -3.101 -1.353 -9.947 1.00 89.12 91 PRO A CA 1
ATOM 697 C C . PRO A 1 91 ? -2.556 0.052 -9.776 1.00 89.12 91 PRO A C 1
ATOM 699 O O . PRO A 1 91 ? -1.966 0.321 -8.748 1.00 89.12 91 PRO A O 1
ATOM 702 N N . PHE A 1 92 ? -2.783 0.943 -10.738 1.00 88.75 92 PHE A N 1
ATOM 703 C CA . PHE A 1 92 ? -2.315 2.326 -10.785 1.00 88.75 92 PHE A CA 1
ATOM 704 C C . PHE A 1 92 ? -3.328 3.173 -11.570 1.00 88.75 92 PHE A C 1
ATOM 706 O O . PHE A 1 92 ? -4.387 2.670 -11.946 1.00 88.75 92 PHE A O 1
ATOM 713 N N . ASN A 1 93 ? -2.982 4.422 -11.892 1.00 89.25 93 ASN A N 1
ATOM 714 C CA . ASN A 1 93 ? -3.700 5.233 -12.878 1.00 89.25 93 ASN A CA 1
ATOM 715 C C . ASN A 1 93 ? -3.495 4.655 -14.291 1.00 89.25 93 ASN A C 1
ATOM 717 O O . ASN A 1 93 ? -2.746 5.201 -15.101 1.00 89.25 93 ASN A O 1
ATOM 721 N N . ILE A 1 94 ? -4.098 3.494 -14.549 1.00 89.81 94 ILE A 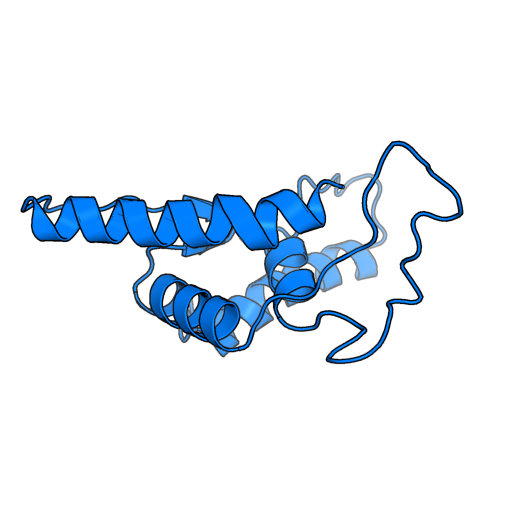N 1
ATOM 722 C CA . ILE A 1 94 ? -3.997 2.774 -15.815 1.00 89.81 94 ILE A CA 1
ATOM 723 C C . ILE A 1 94 ? -4.699 3.545 -16.934 1.00 89.81 94 ILE A C 1
ATOM 725 O O . ILE A 1 94 ? -5.679 4.247 -16.702 1.00 89.81 94 ILE A O 1
ATOM 729 N N . GLN A 1 95 ? -4.202 3.377 -18.156 1.00 93.44 95 GLN A N 1
ATOM 730 C CA . GLN A 1 95 ? -4.810 3.886 -19.385 1.00 93.44 95 GLN A CA 1
ATOM 731 C C . GLN A 1 95 ? -5.182 2.667 -20.236 1.00 93.44 95 GLN A C 1
ATOM 733 O O . GLN A 1 95 ? -4.325 2.190 -20.988 1.00 93.44 95 GLN A O 1
ATOM 738 N N . PRO A 1 96 ? -6.387 2.086 -20.056 1.00 91.88 96 PRO A N 1
ATOM 739 C CA . PRO A 1 96 ? -6.762 0.812 -20.673 1.00 91.88 96 PRO A CA 1
ATOM 740 C C . PRO A 1 96 ? -6.618 0.807 -22.197 1.00 91.88 96 PRO A C 1
ATOM 742 O O . PRO A 1 96 ? -6.309 -0.224 -22.782 1.00 91.88 96 PRO A O 1
ATOM 745 N N . GLU A 1 97 ? -6.775 1.968 -22.834 1.00 95.50 97 GLU A N 1
ATOM 746 C CA . GLU A 1 97 ? -6.666 2.158 -24.283 1.00 95.50 97 GLU A CA 1
ATOM 747 C C . GLU A 1 97 ? -5.254 1.871 -24.817 1.00 95.50 97 GLU A C 1
ATOM 749 O O . GLU A 1 97 ? -5.093 1.526 -25.985 1.00 95.50 97 GLU A O 1
ATOM 754 N N . ASN A 1 98 ? -4.235 1.991 -23.959 1.00 95.81 98 ASN A N 1
ATOM 755 C CA . ASN A 1 98 ? -2.824 1.783 -24.291 1.00 95.81 98 ASN A CA 1
ATOM 756 C C . ASN A 1 98 ? -2.283 0.441 -23.766 1.00 95.81 98 ASN A C 1
ATOM 758 O O . ASN A 1 98 ? -1.069 0.231 -23.746 1.00 95.81 98 ASN A O 1
ATOM 762 N N . MET A 1 99 ? -3.154 -0.455 -23.297 1.00 95.06 99 MET A N 1
ATOM 763 C CA . MET A 1 99 ? -2.757 -1.732 -22.708 1.00 95.06 99 MET A CA 1
ATOM 764 C C . MET A 1 99 ? -3.151 -2.902 -23.602 1.00 95.06 99 MET A C 1
ATOM 766 O O . MET A 1 99 ? -4.256 -2.964 -24.135 1.00 95.06 99 MET A O 1
ATOM 770 N N . ALA A 1 100 ? -2.251 -3.881 -23.709 1.00 96.94 100 ALA A N 1
ATOM 771 C CA . ALA A 1 100 ? -2.641 -5.209 -24.159 1.00 96.94 100 ALA A CA 1
ATOM 772 C C . ALA A 1 100 ? -3.639 -5.816 -23.155 1.00 96.94 100 ALA A C 1
ATOM 774 O O . ALA A 1 100 ? -3.601 -5.495 -21.962 1.00 96.94 100 ALA A O 1
ATOM 775 N N . THR A 1 101 ? -4.514 -6.709 -23.623 1.00 95.94 101 THR A N 1
ATOM 776 C CA . THR A 1 101 ? -5.559 -7.310 -22.771 1.00 95.94 101 THR A CA 1
ATOM 777 C C . THR A 1 101 ? -4.946 -8.041 -21.577 1.00 95.94 101 THR A C 1
ATOM 779 O O . THR A 1 101 ? -5.439 -7.944 -20.457 1.00 95.94 101 THR A O 1
ATOM 78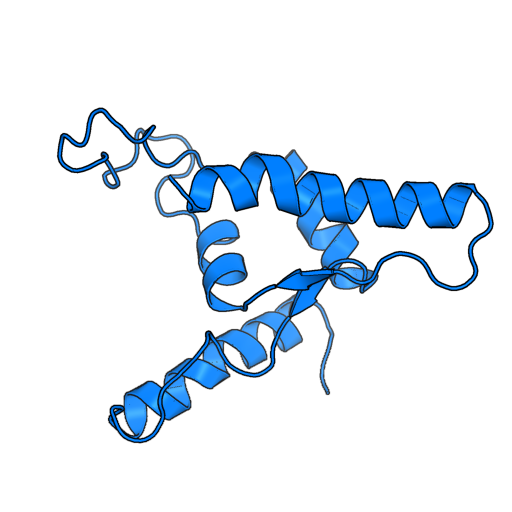2 N N . GLU A 1 102 ? -3.823 -8.716 -21.795 1.00 95.62 102 GLU A N 1
ATOM 783 C CA . GLU A 1 102 ? -3.080 -9.453 -20.780 1.00 95.62 102 GLU A CA 1
ATOM 784 C C . GLU A 1 102 ? -2.530 -8.517 -19.701 1.00 95.62 102 GLU A C 1
ATOM 786 O O . GLU A 1 102 ? -2.645 -8.814 -18.515 1.00 95.62 102 GLU A O 1
ATOM 791 N N . LEU A 1 103 ? -1.988 -7.359 -20.095 1.00 93.06 103 LEU A N 1
ATOM 792 C CA . LEU A 1 103 ? -1.477 -6.360 -19.155 1.00 93.06 103 LEU A CA 1
ATOM 793 C C . LEU A 1 103 ? -2.609 -5.734 -18.334 1.00 93.06 103 LEU A C 1
ATOM 795 O O . LEU A 1 103 ? -2.460 -5.540 -17.129 1.00 93.06 103 LEU A O 1
ATOM 799 N N . PHE A 1 104 ? -3.744 -5.445 -18.975 1.00 93.00 104 PHE A N 1
ATOM 800 C CA . PHE A 1 104 ? -4.928 -4.933 -18.292 1.00 93.00 104 PHE A CA 1
ATOM 801 C C . PHE A 1 104 ? -5.417 -5.917 -17.222 1.00 93.00 104 PHE A C 1
ATOM 803 O O . PHE A 1 104 ? -5.587 -5.528 -16.069 1.00 93.00 104 PHE A O 1
ATOM 810 N N . LEU A 1 105 ? -5.578 -7.197 -17.576 1.00 93.06 105 LEU A N 1
ATOM 811 C CA . LEU A 1 105 ? -6.035 -8.237 -16.650 1.00 93.06 105 LEU A CA 1
ATOM 812 C C . LEU A 1 105 ? -5.036 -8.488 -15.514 1.00 93.06 105 LEU A C 1
ATOM 814 O O . LEU A 1 105 ? -5.446 -8.495 -14.353 1.00 93.06 105 LEU A O 1
ATOM 818 N N . ALA A 1 106 ? -3.742 -8.600 -15.831 1.00 91.69 106 ALA A N 1
ATOM 819 C CA . ALA A 1 106 ? -2.682 -8.768 -14.834 1.00 91.69 106 ALA A CA 1
ATOM 820 C C . ALA A 1 106 ? -2.640 -7.601 -13.833 1.00 91.69 106 ALA A C 1
ATOM 822 O O . ALA A 1 106 ? -2.300 -7.779 -12.664 1.00 91.69 106 ALA A O 1
ATOM 823 N N . GLY A 1 107 ? -3.038 -6.402 -14.266 1.00 90.56 107 GLY A N 1
ATOM 824 C CA . GLY A 1 107 ? -3.192 -5.253 -13.388 1.00 90.56 107 GLY A CA 1
ATOM 825 C C . GLY A 1 107 ? -4.154 -5.495 -12.221 1.00 90.56 107 GLY A C 1
ATOM 826 O O . GLY A 1 107 ? -3.856 -5.118 -11.089 1.00 90.56 107 GLY A O 1
ATOM 827 N N . PHE A 1 108 ? -5.286 -6.154 -12.470 1.00 93.44 108 PHE A N 1
ATOM 828 C CA . PHE A 1 108 ? -6.272 -6.460 -11.428 1.00 93.44 108 PHE A CA 1
ATOM 829 C C . PHE A 1 108 ? -5.864 -7.641 -10.546 1.00 93.44 108 PHE A C 1
ATOM 831 O O . PHE A 1 108 ? -6.323 -7.729 -9.408 1.00 93.44 108 PHE A O 1
ATOM 838 N N . ASP A 1 109 ? -4.982 -8.523 -11.021 1.00 94.12 109 ASP A N 1
ATOM 839 C CA . ASP A 1 109 ? -4.482 -9.638 -10.211 1.00 94.12 109 ASP A CA 1
ATOM 840 C C . ASP A 1 109 ? -3.700 -9.151 -8.986 1.00 94.12 109 ASP A C 1
ATOM 842 O O . ASP A 1 109 ? -3.800 -9.755 -7.920 1.00 94.12 109 ASP A O 1
ATOM 846 N N . LEU A 1 110 ? -3.019 -8.003 -9.086 1.00 92.88 110 LEU A N 1
ATOM 847 C CA . LEU A 1 110 ? -2.365 -7.369 -7.937 1.00 92.88 110 LEU A CA 1
ATOM 848 C C . LEU A 1 110 ? -3.368 -6.985 -6.841 1.00 92.88 110 LEU A C 1
ATOM 850 O O . LEU A 1 110 ? -3.108 -7.220 -5.663 1.00 92.88 110 LEU A O 1
ATOM 854 N N . ALA A 1 111 ? -4.516 -6.408 -7.210 1.00 93.56 111 ALA A N 1
ATOM 855 C CA . ALA A 1 111 ? -5.559 -6.062 -6.244 1.00 93.56 111 ALA A CA 1
ATOM 856 C C . ALA A 1 111 ? -6.155 -7.322 -5.598 1.00 93.56 111 ALA A C 1
ATOM 858 O O . ALA A 1 111 ? -6.264 -7.387 -4.375 1.00 93.56 111 ALA A O 1
ATOM 859 N N . ARG A 1 112 ? -6.438 -8.355 -6.405 1.00 94.69 112 ARG A N 1
ATOM 860 C CA . ARG A 1 112 ? -6.958 -9.646 -5.925 1.00 94.69 112 ARG A CA 1
ATOM 861 C C . ARG A 1 112 ? -6.005 -10.339 -4.954 1.00 94.69 112 ARG A C 1
ATOM 863 O O . ARG A 1 112 ? -6.456 -10.937 -3.979 1.00 94.69 112 ARG A O 1
ATOM 870 N N . GLU A 1 113 ? -4.697 -10.266 -5.194 1.00 94.25 113 GLU A N 1
ATOM 871 C CA . GLU A 1 113 ? -3.713 -10.841 -4.272 1.00 94.25 113 GLU A CA 1
ATOM 872 C C . GLU A 1 113 ? -3.685 -10.078 -2.940 1.00 94.25 113 GLU A C 1
ATOM 874 O O . GLU A 1 113 ? -3.584 -10.701 -1.883 1.00 94.25 113 GLU A O 1
ATOM 879 N N . MET A 1 114 ? -3.856 -8.749 -2.951 1.00 95.38 114 MET A N 1
ATOM 880 C CA . MET A 1 114 ? -4.001 -7.976 -1.709 1.00 95.38 114 MET A CA 1
ATOM 881 C C . MET A 1 114 ? -5.295 -8.335 -0.965 1.00 95.38 114 MET A C 1
ATOM 883 O O . MET A 1 114 ? -5.252 -8.551 0.249 1.00 95.38 114 MET A O 1
ATOM 887 N N . ASP A 1 115 ? -6.417 -8.475 -1.680 1.00 95.19 115 ASP A N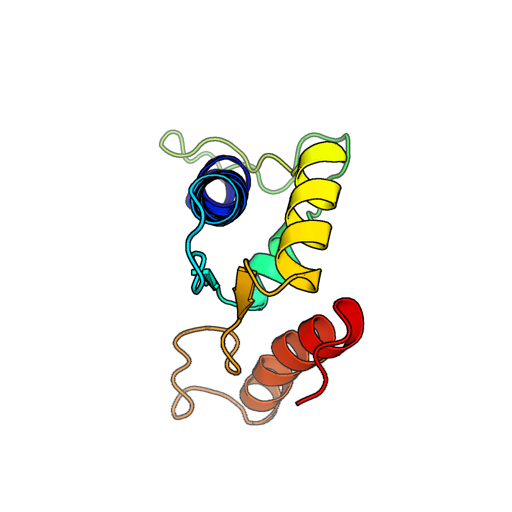 1
ATOM 888 C CA . ASP A 1 115 ? -7.699 -8.915 -1.109 1.00 95.19 115 ASP A CA 1
ATOM 889 C C . ASP A 1 115 ? -7.559 -10.265 -0.410 1.00 95.19 115 ASP A C 1
ATOM 891 O O . ASP A 1 115 ? -7.935 -10.410 0.756 1.00 95.19 115 ASP A O 1
ATOM 895 N N . LYS A 1 116 ? -6.926 -11.228 -1.083 1.00 95.06 116 LYS A N 1
ATOM 896 C CA . LYS A 1 116 ? -6.653 -12.555 -0.534 1.00 95.06 116 LYS A CA 1
ATOM 897 C C . LYS A 1 116 ? -5.713 -12.504 0.671 1.00 95.06 116 LYS A C 1
ATOM 899 O O . LYS A 1 116 ? -5.972 -13.161 1.673 1.00 95.06 116 LYS A O 1
ATOM 904 N N . ARG A 1 117 ? -4.617 -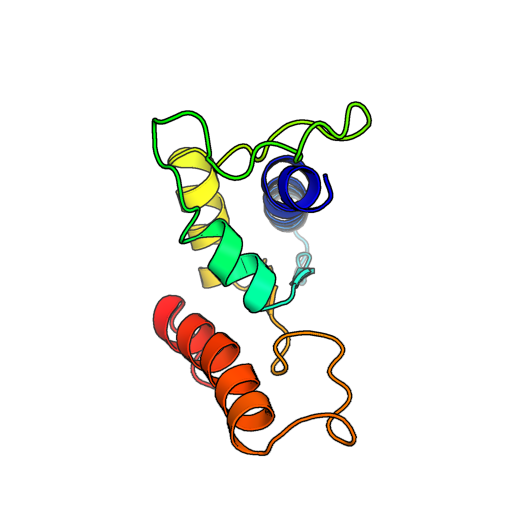11.744 0.595 1.00 94.81 117 ARG A N 1
ATOM 905 C CA . ARG A 1 117 ? -3.593 -11.678 1.653 1.00 94.81 117 ARG A CA 1
ATOM 906 C C . ARG A 1 117 ? -4.109 -11.061 2.952 1.00 94.81 117 ARG A C 1
ATOM 908 O O . ARG A 1 117 ? -3.632 -11.420 4.031 1.00 94.81 117 ARG A O 1
ATOM 915 N N . PHE A 1 118 ? -5.029 -10.107 2.853 1.00 95.75 118 PHE A N 1
ATOM 916 C CA . PHE A 1 118 ? -5.533 -9.342 3.994 1.00 95.75 118 PHE A CA 1
ATOM 917 C C . PHE A 1 118 ? -7.000 -9.643 4.328 1.00 95.75 118 PHE A C 1
ATOM 919 O O . PHE A 1 118 ? -7.611 -8.879 5.073 1.00 95.75 118 PHE A O 1
ATOM 926 N N . ASP A 1 119 ? -7.538 -10.754 3.815 1.00 92.69 119 ASP A N 1
ATOM 927 C CA . ASP A 1 119 ? -8.895 -11.246 4.082 1.00 92.69 119 ASP A CA 1
ATOM 928 C C . ASP A 1 119 ? -9.988 -10.204 3.770 1.00 92.69 119 ASP A C 1
ATOM 930 O O . ASP A 1 119 ? -10.966 -10.041 4.502 1.00 92.69 119 ASP A O 1
ATOM 934 N N . ARG A 1 120 ? -9.816 -9.467 2.667 1.00 83.62 120 ARG A N 1
ATOM 935 C CA . ARG A 1 120 ? -10.696 -8.370 2.233 1.00 83.62 120 ARG A CA 1
ATOM 936 C C . ARG A 1 120 ? -11.475 -8.701 0.964 1.00 83.62 120 ARG A C 1
ATOM 938 O O . ARG A 1 120 ? -11.697 -7.819 0.144 1.00 83.62 120 ARG A O 1
ATOM 945 N N . ASN A 1 121 ? -11.910 -9.955 0.835 1.00 69.00 121 ASN A N 1
ATOM 946 C CA . ASN A 1 121 ? -12.736 -10.420 -0.280 1.00 69.00 121 ASN A CA 1
ATOM 947 C C . ASN A 1 121 ? -13.972 -9.512 -0.431 1.00 69.00 121 ASN A C 1
ATOM 949 O O . ASN A 1 121 ? -14.858 -9.532 0.428 1.00 69.00 121 ASN A O 1
ATOM 953 N N . GLN A 1 122 ? -13.984 -8.696 -1.485 1.00 54.78 122 GLN A N 1
ATOM 954 C CA . GLN A 1 122 ? -15.164 -7.975 -1.964 1.00 54.78 122 GLN A CA 1
ATOM 955 C C . GLN A 1 122 ? -15.918 -8.823 -2.983 1.00 54.78 122 GLN A C 1
ATOM 957 O O . GLN A 1 122 ? -15.252 -9.570 -3.736 1.00 54.78 122 GLN A O 1
#

pLDDT: mean 89.38, std 11.53, range [51.97, 98.44]